Protein AF-A0A7X6FI14-F1 (afdb_monomer_lite)

Radius of gyration: 23.25 Å; chains: 1; bounding box: 45×46×55 Å

Structure (mmCIF, N/CA/C/O backbone):
data_AF-A0A7X6FI14-F1
#
_entry.id   AF-A0A7X6FI14-F1
#
loop_
_atom_site.group_PDB
_atom_site.id
_atom_site.type_symbol
_atom_site.label_atom_id
_atom_site.label_alt_id
_atom_site.label_comp_id
_atom_site.label_asym_id
_atom_site.label_entity_id
_atom_site.label_seq_id
_atom_site.pdbx_PDB_ins_code
_atom_site.Cartn_x
_atom_site.Cartn_y
_atom_site.Cartn_z
_atom_site.occupancy
_atom_site.B_iso_or_equiv
_atom_site.auth_seq_id
_atom_site.auth_comp_id
_atom_site.auth_asym_id
_atom_site.auth_atom_id
_atom_site.pdbx_PDB_model_num
ATOM 1 N N . MET A 1 1 ? 30.573 -8.983 0.167 1.00 62.97 1 MET A N 1
ATOM 2 C CA . MET A 1 1 ? 29.099 -8.916 0.366 1.00 62.97 1 MET A CA 1
ATOM 3 C C . MET A 1 1 ? 28.506 -10.027 1.256 1.00 62.97 1 MET A C 1
ATOM 5 O O . MET A 1 1 ? 27.309 -9.997 1.516 1.00 62.97 1 MET A O 1
ATOM 9 N N . LYS A 1 2 ? 29.301 -10.974 1.785 1.00 72.75 2 LYS A N 1
ATOM 10 C CA . LYS A 1 2 ? 28.810 -12.138 2.560 1.00 72.75 2 LYS A CA 1
ATOM 11 C C . LYS A 1 2 ? 28.049 -11.753 3.848 1.00 72.75 2 LYS A C 1
ATOM 13 O O . LYS A 1 2 ? 27.003 -12.313 4.148 1.00 72.75 2 LYS A O 1
ATOM 18 N N . TRP A 1 3 ? 28.525 -10.721 4.546 1.00 84.12 3 TRP A N 1
ATOM 19 C CA . TRP A 1 3 ? 27.916 -10.193 5.775 1.00 84.12 3 TRP A CA 1
ATOM 20 C C . TRP A 1 3 ? 26.549 -9.528 5.549 1.00 84.12 3 TRP A C 1
ATOM 22 O O . TRP A 1 3 ? 25.623 -9.749 6.323 1.00 84.12 3 TRP A O 1
ATOM 32 N N . GLN A 1 4 ? 26.389 -8.765 4.459 1.00 77.50 4 GLN A N 1
ATOM 33 C CA . GLN A 1 4 ? 25.113 -8.109 4.137 1.00 77.50 4 GLN A CA 1
ATOM 34 C C . GLN A 1 4 ? 24.033 -9.134 3.767 1.00 77.50 4 GLN A C 1
ATOM 36 O O . GLN A 1 4 ? 22.887 -8.984 4.187 1.00 77.50 4 GLN A O 1
ATOM 41 N N . GLY A 1 5 ? 24.407 -10.188 3.028 1.00 75.81 5 GLY A N 1
ATOM 42 C CA . GLY A 1 5 ? 23.515 -11.301 2.694 1.00 75.81 5 GLY A CA 1
ATOM 43 C C . GLY A 1 5 ? 23.089 -12.106 3.924 1.00 75.81 5 GLY A C 1
ATOM 44 O O . GLY A 1 5 ? 21.901 -12.349 4.101 1.00 75.81 5 GLY A O 1
ATOM 45 N N . SER A 1 6 ? 24.030 -12.428 4.823 1.00 79.12 6 SER A N 1
ATOM 46 C CA . SER A 1 6 ? 23.741 -13.137 6.082 1.00 79.12 6 SER A CA 1
ATOM 47 C C . SER A 1 6 ? 22.846 -12.343 7.040 1.00 79.12 6 SER A C 1
ATOM 49 O O . SER A 1 6 ? 22.145 -12.943 7.845 1.00 79.12 6 SER A O 1
ATOM 51 N N . ARG A 1 7 ? 22.881 -11.006 6.975 1.00 77.94 7 ARG A N 1
ATOM 52 C CA . ARG A 1 7 ? 22.076 -10.107 7.820 1.00 77.94 7 ARG A CA 1
ATOM 53 C C . ARG A 1 7 ? 20.796 -9.609 7.144 1.00 77.94 7 ARG A C 1
ATOM 55 O O . ARG A 1 7 ? 20.091 -8.793 7.724 1.00 77.94 7 ARG A O 1
ATOM 62 N N . GLY A 1 8 ? 20.518 -10.028 5.906 1.00 78.19 8 GLY A N 1
ATOM 63 C CA . GLY A 1 8 ? 19.318 -9.613 5.168 1.00 78.19 8 GLY A CA 1
ATOM 64 C C . GLY A 1 8 ? 19.223 -8.107 4.878 1.00 78.19 8 GLY A C 1
ATOM 65 O O . GLY A 1 8 ? 18.145 -7.611 4.554 1.00 78.19 8 GLY A O 1
ATOM 66 N N . TYR A 1 9 ? 20.334 -7.366 4.960 1.00 78.25 9 TYR A N 1
ATOM 67 C CA . TYR A 1 9 ? 20.332 -5.895 4.947 1.00 78.25 9 TYR A CA 1
ATOM 68 C C . TYR A 1 9 ? 19.745 -5.309 3.649 1.00 78.25 9 TYR A C 1
ATOM 70 O O . TYR A 1 9 ? 19.037 -4.305 3.665 1.00 78.25 9 TYR A O 1
ATOM 78 N N . GLY A 1 10 ? 19.938 -6.002 2.522 1.00 80.75 10 GLY A N 1
ATOM 79 C CA . GLY A 1 10 ? 19.405 -5.613 1.211 1.00 80.75 10 GLY A CA 1
ATOM 80 C C . GLY A 1 10 ? 17.882 -5.715 1.058 1.00 80.75 10 GLY A C 1
ATOM 81 O O . GLY A 1 10 ? 17.380 -5.529 -0.046 1.00 80.75 10 GLY A O 1
ATOM 82 N N . LYS A 1 11 ? 17.127 -6.041 2.115 1.00 81.62 11 LYS A N 1
ATOM 83 C CA . LYS A 1 11 ? 15.653 -6.063 2.106 1.00 81.62 11 LYS A CA 1
ATOM 84 C C . LYS A 1 11 ? 15.025 -4.856 2.803 1.00 81.62 11 LYS A C 1
ATOM 86 O O . LYS A 1 11 ? 13.830 -4.641 2.639 1.00 81.62 11 LYS A O 1
ATOM 91 N N . ARG A 1 12 ? 15.814 -4.044 3.517 1.00 85.44 12 ARG A N 1
ATOM 92 C CA . ARG A 1 12 ? 15.329 -2.886 4.287 1.00 85.44 12 ARG A CA 1
ATOM 93 C C . ARG A 1 12 ? 14.664 -1.809 3.421 1.00 85.44 12 ARG A C 1
ATOM 95 O O . ARG A 1 12 ? 13.655 -1.248 3.819 1.00 85.44 12 ARG A O 1
ATOM 102 N N . TRP A 1 13 ? 15.155 -1.622 2.198 1.00 85.81 13 TRP A N 1
ATOM 103 C CA . TRP A 1 13 ? 14.594 -0.656 1.249 1.00 85.81 13 TRP A CA 1
ATOM 104 C C . TRP A 1 13 ? 13.160 -0.982 0.797 1.00 85.81 13 TRP A C 1
ATOM 106 O O . TRP A 1 13 ? 12.450 -0.091 0.334 1.00 85.81 13 TRP A O 1
ATOM 116 N N . LEU A 1 14 ? 12.717 -2.242 0.908 1.00 86.50 14 LEU A N 1
ATOM 117 C CA . LEU A 1 14 ? 11.386 -2.675 0.468 1.00 86.50 14 LEU A CA 1
ATOM 118 C C . LEU A 1 14 ? 10.265 -2.019 1.293 1.00 86.50 14 LEU A C 1
ATOM 120 O O . LEU A 1 14 ? 9.419 -1.358 0.684 1.00 86.50 14 LEU A O 1
ATOM 124 N N . PRO A 1 15 ? 10.237 -2.134 2.639 1.00 88.31 15 PRO A N 1
ATOM 125 C CA . PRO A 1 15 ? 9.244 -1.434 3.451 1.00 88.31 15 PRO A CA 1
ATOM 126 C C . PRO A 1 15 ? 9.375 0.093 3.365 1.00 88.31 15 PRO A C 1
ATOM 128 O O . PRO A 1 15 ? 8.355 0.774 3.326 1.00 88.31 15 PRO A O 1
ATOM 131 N N . GLU A 1 16 ? 10.591 0.643 3.264 1.00 90.94 16 GLU A N 1
ATOM 132 C CA . GLU A 1 16 ? 10.800 2.095 3.113 1.00 90.94 16 GLU A CA 1
ATOM 133 C C . GLU A 1 16 ? 10.168 2.623 1.818 1.00 90.94 16 GLU A C 1
ATOM 135 O O . GLU A 1 16 ? 9.415 3.599 1.826 1.00 90.94 16 GLU A O 1
ATOM 140 N N . THR A 1 17 ? 10.396 1.918 0.708 1.00 89.94 17 THR A N 1
ATOM 141 C CA . THR A 1 17 ? 9.788 2.241 -0.589 1.00 89.94 17 THR A CA 1
ATOM 142 C C . THR A 1 17 ? 8.270 2.067 -0.550 1.00 89.94 17 THR A C 1
ATOM 144 O O . THR A 1 17 ? 7.542 2.889 -1.109 1.00 89.94 17 THR A O 1
ATOM 147 N N . ALA A 1 18 ? 7.769 1.018 0.111 1.00 88.38 18 ALA A N 1
ATOM 148 C CA . ALA A 1 18 ? 6.334 0.783 0.256 1.00 88.38 18 ALA A CA 1
ATOM 149 C C . ALA A 1 18 ? 5.649 1.920 1.032 1.00 88.38 18 ALA A C 1
ATOM 151 O O . ALA A 1 18 ? 4.625 2.433 0.583 1.00 88.38 18 ALA A O 1
ATOM 152 N N . ILE A 1 19 ? 6.251 2.378 2.133 1.00 90.69 19 ILE A N 1
ATOM 153 C CA . ILE A 1 19 ? 5.764 3.515 2.926 1.00 90.69 19 ILE A CA 1
ATOM 154 C C . ILE A 1 19 ? 5.824 4.820 2.126 1.00 90.69 19 ILE A C 1
ATOM 156 O O . ILE A 1 19 ? 4.877 5.606 2.173 1.00 90.69 19 ILE A O 1
ATOM 160 N N . GLY A 1 20 ? 6.895 5.048 1.359 1.00 91.06 20 GLY A N 1
ATOM 161 C CA . GLY A 1 20 ? 7.000 6.210 0.472 1.00 91.06 20 GLY A CA 1
ATOM 162 C C . GLY A 1 20 ? 5.869 6.256 -0.560 1.00 91.06 20 GLY A C 1
ATOM 163 O O . GLY A 1 20 ? 5.211 7.285 -0.720 1.00 91.06 20 GLY A O 1
ATOM 164 N N . ARG A 1 21 ? 5.572 5.118 -1.202 1.00 89.94 21 ARG A N 1
ATOM 165 C CA . ARG A 1 21 ? 4.453 4.989 -2.152 1.00 89.94 21 ARG A CA 1
ATOM 166 C C . ARG A 1 21 ? 3.100 5.179 -1.480 1.00 89.94 21 ARG A C 1
ATOM 168 O O . ARG A 1 21 ? 2.263 5.899 -2.012 1.00 89.94 21 ARG A O 1
ATOM 175 N N . TYR A 1 22 ? 2.903 4.573 -0.312 1.00 90.75 22 TYR A N 1
ATOM 176 C CA . TYR A 1 22 ? 1.676 4.725 0.463 1.00 90.75 22 TYR A CA 1
ATOM 177 C C . TYR A 1 22 ? 1.390 6.204 0.755 1.00 90.75 22 TYR A C 1
ATOM 179 O O . TYR A 1 22 ? 0.319 6.704 0.416 1.00 90.75 22 TYR A O 1
ATOM 187 N N . LYS A 1 23 ? 2.377 6.932 1.293 1.00 89.69 23 LYS A N 1
ATOM 188 C CA . LYS A 1 23 ? 2.249 8.365 1.598 1.00 89.69 23 LYS A CA 1
ATOM 189 C C . LYS A 1 23 ? 2.016 9.221 0.354 1.00 89.69 23 LYS A C 1
ATOM 191 O O . LYS A 1 23 ? 1.263 10.183 0.428 1.00 89.69 23 LYS A O 1
ATOM 196 N N . SER A 1 24 ? 2.635 8.872 -0.774 1.00 90.50 24 SER A N 1
ATOM 197 C CA . SER A 1 24 ? 2.468 9.605 -2.034 1.00 90.50 24 SER A CA 1
ATOM 198 C C . SER A 1 24 ? 1.097 9.404 -2.684 1.00 90.50 24 SER A C 1
ATOM 200 O O . SER A 1 24 ? 0.640 10.306 -3.376 1.00 90.50 24 SER A O 1
ATOM 202 N N . VAL A 1 25 ? 0.477 8.228 -2.528 1.00 86.56 25 VAL A N 1
ATOM 203 C CA . VAL A 1 25 ? -0.769 7.871 -3.232 1.00 86.56 25 VAL A CA 1
ATOM 204 C C . VAL A 1 25 ? -2.003 8.067 -2.352 1.00 86.56 25 VAL A C 1
ATOM 206 O O . VAL A 1 25 ? -3.002 8.604 -2.815 1.00 86.56 25 VAL A O 1
ATOM 209 N N . ILE A 1 26 ? -1.942 7.636 -1.090 1.00 86.31 26 ILE A N 1
ATOM 210 C CA . ILE A 1 26 ? -3.066 7.707 -0.142 1.00 86.31 26 ILE A CA 1
ATOM 211 C C . ILE A 1 26 ? -2.992 8.981 0.708 1.00 86.31 26 ILE A C 1
ATOM 213 O O . ILE A 1 26 ? -4.017 9.568 1.047 1.00 86.31 26 ILE A O 1
ATOM 217 N N . GLY A 1 27 ? -1.777 9.432 1.028 1.00 86.56 27 GLY A N 1
ATOM 218 C CA . GLY A 1 27 ? -1.525 10.622 1.837 1.00 86.56 27 GLY A CA 1
ATOM 219 C C . GLY A 1 27 ? -0.863 10.317 3.183 1.00 86.56 27 GLY A C 1
ATOM 220 O O . GLY A 1 27 ? -0.775 9.177 3.636 1.00 86.56 27 GLY A O 1
ATOM 221 N N . CYS A 1 28 ? -0.373 11.371 3.839 1.00 81.12 28 CYS A N 1
ATOM 222 C CA . CYS A 1 28 ? 0.348 11.275 5.113 1.00 81.12 28 CYS A CA 1
ATOM 223 C C . CYS A 1 28 ? -0.553 11.251 6.357 1.00 81.12 28 CYS A C 1
ATOM 225 O O . CYS A 1 28 ? -0.019 11.203 7.465 1.00 81.12 28 CYS A O 1
ATOM 227 N N . ARG A 1 29 ? -1.882 11.346 6.214 1.00 84.69 29 ARG A N 1
ATOM 228 C CA . ARG A 1 29 ? -2.792 11.552 7.349 1.00 84.69 29 ARG A CA 1
ATOM 229 C C . ARG A 1 29 ? -3.816 10.433 7.457 1.00 84.69 29 ARG A C 1
ATOM 231 O O . ARG A 1 29 ? -4.507 10.150 6.485 1.00 84.69 29 ARG A O 1
ATOM 238 N N . LEU A 1 30 ? -3.916 9.861 8.654 1.00 83.88 30 LEU A N 1
ATOM 239 C CA . LEU A 1 30 ? -4.971 8.923 9.013 1.00 83.88 30 LEU A CA 1
ATOM 240 C C . LEU A 1 30 ? -6.197 9.699 9.488 1.00 83.88 30 LEU A C 1
ATOM 242 O O . LEU A 1 30 ? -6.075 10.747 10.134 1.00 83.88 30 LEU A O 1
ATOM 246 N N . ARG A 1 31 ? -7.376 9.230 9.094 1.00 81.62 31 ARG A N 1
ATOM 247 C CA . A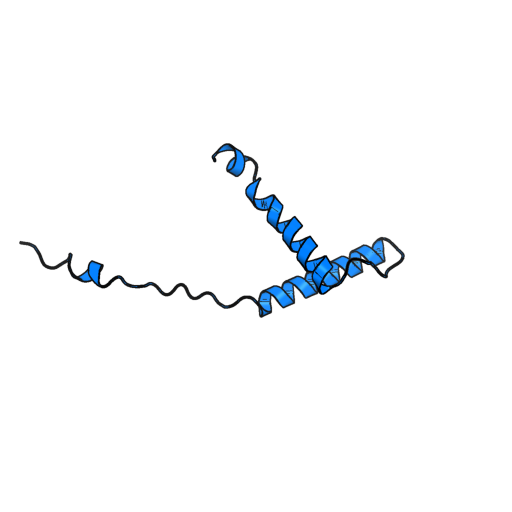RG A 1 31 ? -8.646 9.933 9.314 1.00 81.62 31 ARG A CA 1
ATOM 248 C C . ARG A 1 31 ? -9.419 9.336 10.484 1.00 81.62 31 ARG A C 1
ATOM 250 O O . ARG A 1 31 ? -10.157 10.056 11.158 1.00 81.62 31 ARG A O 1
ATOM 257 N N . ALA A 1 32 ? -9.209 8.051 10.756 1.00 85.44 32 ALA A N 1
ATOM 258 C CA . ALA A 1 32 ? -9.690 7.400 11.963 1.00 85.44 32 ALA A CA 1
ATOM 259 C C . ALA A 1 32 ? -9.012 7.984 13.216 1.00 85.44 32 ALA A C 1
ATOM 261 O O . ALA A 1 32 ? -7.808 8.208 13.245 1.00 85.44 32 ALA A O 1
ATOM 262 N N . ARG A 1 33 ? -9.802 8.230 14.267 1.00 87.31 33 ARG A N 1
ATOM 263 C CA . ARG A 1 33 ? -9.341 8.809 15.547 1.00 87.31 33 ARG A CA 1
ATOM 264 C C . ARG A 1 33 ? -9.034 7.762 16.623 1.00 87.31 33 ARG A C 1
ATOM 266 O O . ARG A 1 33 ? -8.690 8.126 17.743 1.00 87.31 33 ARG A O 1
ATOM 273 N N . SER A 1 34 ? -9.195 6.482 16.302 1.00 90.19 34 SER A N 1
ATOM 274 C CA . SER A 1 34 ? -8.952 5.358 17.207 1.00 90.19 34 SER A CA 1
ATOM 275 C C . SER A 1 34 ? -7.953 4.400 16.575 1.00 90.19 34 SER A C 1
ATOM 277 O O . SER A 1 34 ? -8.096 4.076 15.397 1.00 90.19 34 SER A O 1
ATOM 279 N N . LEU A 1 35 ? -7.034 3.858 17.379 1.00 87.69 35 LEU A N 1
ATOM 280 C CA . LEU A 1 35 ? -5.956 2.972 16.916 1.00 87.69 35 LEU A CA 1
ATOM 281 C C . LEU A 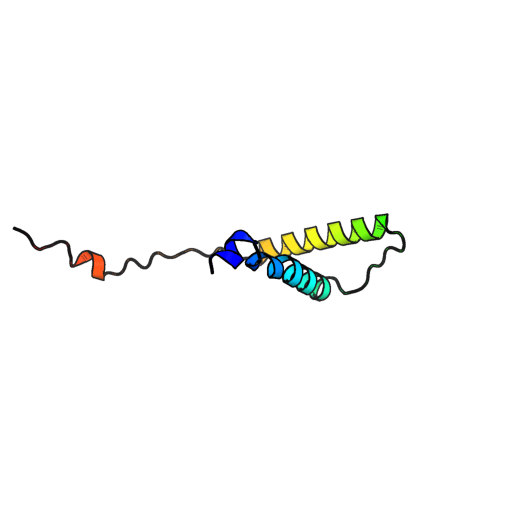1 35 ? -6.454 1.767 16.106 1.00 87.69 35 LEU A C 1
ATOM 283 O O . LEU A 1 35 ? -5.812 1.354 15.143 1.00 87.69 35 LEU A O 1
ATOM 287 N N . THR A 1 36 ? -7.599 1.187 16.470 1.00 90.50 36 THR A N 1
ATOM 288 C CA . THR A 1 36 ? -8.207 0.073 15.722 1.00 90.50 36 THR A CA 1
ATOM 289 C C . THR A 1 36 ? -8.700 0.518 14.341 1.00 90.50 36 THR A C 1
ATOM 291 O O . THR A 1 36 ? -8.537 -0.197 13.351 1.00 90.50 36 THR A O 1
ATOM 294 N N . GLY A 1 37 ? -9.268 1.723 14.258 1.00 89.19 37 GLY A N 1
ATOM 295 C CA . GLY A 1 37 ? -9.693 2.324 12.995 1.00 89.19 37 GLY A CA 1
ATOM 296 C C . GLY A 1 37 ? -8.502 2.702 12.117 1.00 89.19 37 GLY A C 1
ATOM 297 O O . GLY A 1 37 ? -8.526 2.437 10.922 1.00 89.19 37 GLY A O 1
ATOM 298 N N . GLU A 1 38 ? -7.432 3.228 12.714 1.00 89.25 38 GLU A N 1
ATOM 299 C CA . GLU A 1 38 ? -6.177 3.543 12.022 1.00 89.25 38 GLU A CA 1
ATOM 300 C C . GLU A 1 38 ? -5.52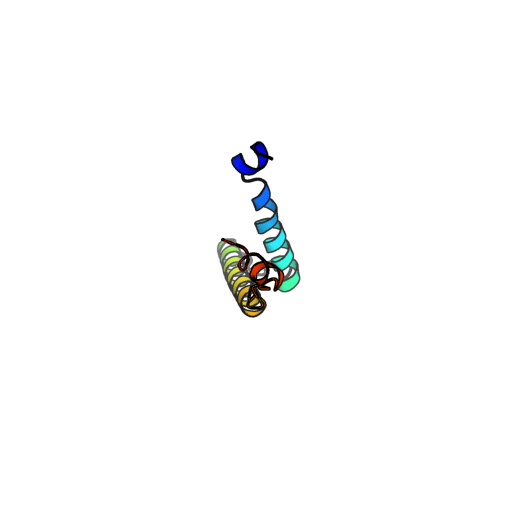7 2.288 11.428 1.00 89.25 38 GLU A C 1
ATOM 302 O O . GLU A 1 38 ? -5.161 2.278 10.255 1.00 89.25 38 GLU A O 1
ATOM 307 N N . GLN A 1 39 ? -5.450 1.194 12.192 1.00 91.50 39 GLN A N 1
ATOM 308 C CA . GLN A 1 39 ? -4.939 -0.089 11.691 1.00 91.50 39 GLN A CA 1
ATOM 309 C C . GLN A 1 39 ? -5.761 -0.617 10.514 1.00 91.50 39 GLN A C 1
ATOM 311 O O . GLN A 1 39 ? -5.200 -1.100 9.530 1.00 91.50 39 GLN A O 1
ATOM 316 N N . THR A 1 40 ? -7.085 -0.496 10.598 1.00 92.06 40 THR A N 1
ATOM 317 C CA . THR A 1 40 ? -7.992 -0.939 9.534 1.00 92.06 40 THR A CA 1
ATOM 318 C C . THR A 1 40 ? -7.832 -0.078 8.280 1.00 92.06 40 THR A C 1
ATOM 320 O O . THR A 1 40 ? -7.732 -0.609 7.175 1.00 92.06 40 THR A O 1
ATOM 323 N N . GLU A 1 41 ? -7.731 1.242 8.440 1.00 90.38 41 GLU A N 1
ATOM 324 C CA . GLU A 1 41 ? -7.498 2.186 7.343 1.00 90.38 41 GLU A CA 1
ATOM 325 C C . GLU A 1 41 ? -6.164 1.904 6.633 1.00 90.38 41 GLU A C 1
ATOM 327 O O . GLU A 1 41 ? -6.124 1.811 5.403 1.00 90.38 41 GLU A O 1
ATOM 332 N N . ILE A 1 42 ? -5.093 1.658 7.397 1.00 90.56 42 ILE A N 1
ATOM 333 C CA . ILE A 1 42 ? -3.783 1.266 6.856 1.00 90.56 42 ILE A CA 1
ATOM 334 C C . ILE A 1 42 ? -3.873 -0.070 6.113 1.00 90.56 42 ILE A C 1
ATOM 336 O O . ILE A 1 42 ? -3.329 -0.195 5.014 1.00 90.56 42 ILE A O 1
ATOM 340 N N . ALA A 1 43 ? -4.554 -1.071 6.677 1.00 91.94 43 ALA A N 1
ATOM 341 C CA . ALA A 1 43 ? -4.695 -2.384 6.051 1.00 91.94 43 ALA A CA 1
ATOM 342 C C . ALA A 1 43 ? -5.414 -2.290 4.696 1.00 91.94 43 ALA A C 1
ATOM 344 O O . ALA A 1 43 ? -4.943 -2.855 3.703 1.00 91.94 43 ALA A O 1
ATOM 345 N N . ILE A 1 44 ? -6.503 -1.518 4.634 1.00 91.50 44 ILE A N 1
ATOM 346 C CA . ILE A 1 44 ? -7.250 -1.262 3.397 1.00 91.50 44 ILE A CA 1
ATOM 347 C C . ILE A 1 44 ? -6.375 -0.506 2.389 1.00 91.50 44 ILE A C 1
ATOM 349 O O . ILE A 1 44 ? -6.286 -0.911 1.228 1.00 91.50 44 ILE A O 1
ATOM 353 N N . GLY A 1 45 ? -5.674 0.547 2.821 1.00 90.62 45 GLY A N 1
ATOM 354 C CA . GLY A 1 45 ? -4.786 1.320 1.950 1.00 90.62 45 GLY A CA 1
ATOM 355 C C . GLY A 1 45 ? -3.625 0.487 1.387 1.00 90.62 45 GLY A C 1
ATOM 356 O O . GLY A 1 45 ? -3.312 0.579 0.199 1.00 90.62 45 GLY A O 1
ATOM 357 N N . CYS A 1 46 ? -3.031 -0.395 2.195 1.00 90.44 46 CYS A N 1
ATOM 358 C CA . CYS A 1 46 ? -2.019 -1.352 1.741 1.00 90.44 46 CYS A CA 1
ATOM 359 C C . CYS A 1 46 ? -2.589 -2.356 0.731 1.00 90.44 46 CYS A C 1
ATOM 361 O O . CYS A 1 46 ? -1.944 -2.638 -0.282 1.00 90.44 46 CYS A O 1
ATOM 363 N N . ALA A 1 47 ? -3.791 -2.888 0.966 1.00 91.62 47 ALA A N 1
ATOM 364 C CA . ALA A 1 47 ? -4.446 -3.797 0.027 1.00 91.62 47 ALA A CA 1
ATOM 365 C C . ALA A 1 47 ? -4.720 -3.118 -1.328 1.00 91.62 47 ALA A C 1
ATOM 367 O O . ALA A 1 47 ? -4.421 -3.695 -2.378 1.00 91.62 47 ALA A O 1
ATOM 368 N N . ALA A 1 48 ? -5.204 -1.874 -1.310 1.00 90.19 48 ALA A N 1
ATOM 369 C CA . ALA A 1 48 ? -5.417 -1.072 -2.512 1.00 90.19 48 ALA A CA 1
ATOM 370 C C . ALA A 1 48 ? -4.100 -0.790 -3.255 1.00 90.19 48 ALA A C 1
ATOM 372 O O . ALA A 1 48 ? -4.020 -0.984 -4.469 1.00 90.19 48 ALA A O 1
ATOM 373 N N . LEU A 1 49 ? -3.037 -0.411 -2.535 1.00 89.88 49 LEU A N 1
ATOM 374 C CA . LEU A 1 49 ? -1.713 -0.190 -3.121 1.00 89.88 49 LEU A CA 1
ATOM 375 C C . LEU A 1 49 ? -1.158 -1.456 -3.780 1.00 89.88 49 LEU A C 1
ATOM 377 O O . LEU A 1 49 ? -0.651 -1.394 -4.900 1.00 89.88 49 LEU A O 1
ATOM 381 N N . ASN A 1 50 ? -1.289 -2.610 -3.128 1.00 90.00 50 ASN A N 1
ATOM 382 C CA . ASN A 1 50 ? -0.859 -3.886 -3.697 1.00 90.00 50 ASN A CA 1
ATOM 383 C C . ASN A 1 50 ? -1.631 -4.230 -4.979 1.00 90.00 50 ASN A C 1
ATOM 385 O O . ASN A 1 50 ? -1.021 -4.681 -5.947 1.00 90.00 50 ASN A O 1
ATOM 389 N N . ARG A 1 51 ? -2.941 -3.956 -5.027 1.00 89.62 51 ARG A N 1
ATOM 390 C CA . ARG A 1 51 ? -3.756 -4.130 -6.242 1.00 89.62 51 ARG A CA 1
ATOM 391 C C . ARG A 1 51 ? -3.336 -3.188 -7.370 1.00 89.62 51 ARG A C 1
ATOM 393 O O . ARG A 1 51 ? -3.228 -3.634 -8.510 1.00 89.62 51 ARG A O 1
ATOM 400 N N . MET A 1 52 ? -3.044 -1.924 -7.065 1.00 88.50 52 MET A N 1
ATOM 401 C CA . MET A 1 52 ? -2.521 -0.975 -8.057 1.00 88.50 52 MET A CA 1
ATOM 402 C C . MET A 1 52 ? -1.169 -1.426 -8.611 1.00 88.50 52 MET A C 1
ATOM 404 O O . MET A 1 52 ? -0.949 -1.357 -9.816 1.00 88.50 52 MET A O 1
ATOM 408 N N . LEU A 1 53 ? -0.274 -1.921 -7.752 1.00 85.06 53 LEU A N 1
ATOM 409 C CA . LEU A 1 53 ? 1.030 -2.433 -8.174 1.00 85.06 53 LEU A CA 1
ATOM 410 C C . LEU A 1 53 ? 0.921 -3.693 -9.030 1.00 85.06 53 LEU A C 1
ATOM 412 O O . LEU A 1 53 ? 1.712 -3.850 -9.956 1.00 85.06 53 LEU A O 1
ATOM 416 N N . ASP A 1 54 ? -0.032 -4.572 -8.733 1.00 87.19 54 ASP A N 1
ATOM 417 C CA . ASP A 1 54 ? -0.317 -5.750 -9.551 1.00 87.19 54 ASP A CA 1
ATOM 418 C C . ASP A 1 54 ? -0.810 -5.348 -10.950 1.00 87.19 54 ASP A C 1
ATOM 420 O O . ASP A 1 54 ? -0.259 -5.801 -11.951 1.00 87.19 54 ASP A O 1
ATOM 424 N N . CYS A 1 55 ? -1.748 -4.398 -11.025 1.00 83.00 55 CYS A N 1
ATOM 425 C CA . CYS A 1 55 ? -2.257 -3.876 -12.296 1.00 83.00 55 CYS A CA 1
ATOM 426 C C . CYS A 1 55 ? -1.186 -3.119 -13.097 1.00 83.00 55 CYS A C 1
ATOM 428 O O . CYS A 1 55 ? -1.119 -3.234 -14.319 1.00 83.00 55 CYS A O 1
ATOM 430 N N . ALA A 1 56 ? -0.343 -2.338 -12.418 1.00 79.31 56 ALA A N 1
ATOM 431 C CA . ALA A 1 56 ? 0.691 -1.524 -13.048 1.00 79.31 56 ALA A CA 1
ATOM 432 C C . ALA A 1 56 ? 1.951 -2.318 -13.417 1.00 79.31 56 ALA A C 1
ATOM 434 O O . ALA A 1 56 ? 2.829 -1.773 -14.086 1.00 79.31 56 ALA A O 1
ATOM 435 N N . ARG A 1 57 ? 2.093 -3.577 -12.979 1.00 78.06 57 ARG A N 1
ATOM 436 C CA . ARG A 1 57 ? 3.271 -4.390 -13.288 1.00 78.06 57 ARG A CA 1
ATOM 437 C C . ARG A 1 57 ? 3.163 -4.908 -14.730 1.00 78.06 57 ARG A C 1
ATOM 439 O O . ARG A 1 57 ? 2.375 -5.820 -14.987 1.00 78.06 57 ARG A O 1
ATOM 446 N N . PRO A 1 58 ? 3.985 -4.419 -15.680 1.00 67.19 58 PRO A N 1
ATOM 447 C CA . PRO A 1 58 ? 4.029 -5.022 -17.003 1.00 67.19 58 PRO A CA 1
ATOM 448 C C . PRO A 1 58 ? 4.514 -6.469 -16.873 1.00 67.19 58 PRO A C 1
ATOM 450 O O . PRO A 1 58 ? 5.476 -6.749 -16.150 1.00 67.19 58 PRO A O 1
ATOM 453 N N . LYS A 1 59 ? 3.866 -7.400 -17.584 1.00 71.44 59 LYS A N 1
ATOM 454 C CA . LYS A 1 59 ? 4.355 -8.780 -17.708 1.00 71.44 59 LYS A CA 1
ATOM 455 C C . LYS A 1 59 ? 5.712 -8.735 -18.414 1.00 71.44 59 LYS A C 1
ATOM 457 O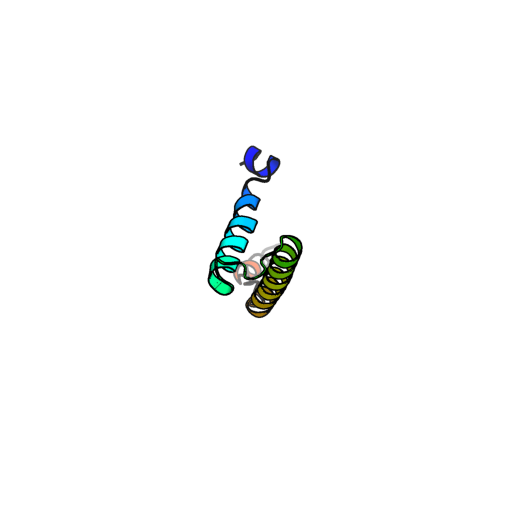 O . LYS A 1 59 ? 5.764 -8.659 -19.641 1.00 71.44 59 LYS A O 1
ATOM 462 N N . SER A 1 60 ? 6.809 -8.735 -17.655 1.00 63.75 60 SER A N 1
ATOM 463 C CA . SER A 1 60 ? 8.150 -8.729 -18.235 1.00 63.75 60 SER A CA 1
ATOM 464 C C . SER A 1 60 ? 8.423 -10.097 -18.856 1.00 63.75 60 SER A C 1
ATOM 466 O O . SER A 1 60 ? 8.806 -11.071 -18.209 1.00 63.75 60 SER A O 1
ATOM 468 N N . VAL A 1 61 ? 8.170 -10.195 -20.157 1.00 73.50 61 VAL A N 1
ATOM 469 C CA . VAL A 1 61 ? 8.563 -11.366 -20.930 1.00 73.50 61 VAL A CA 1
ATOM 470 C C . VAL A 1 61 ? 10.070 -11.295 -21.134 1.00 73.50 61 VAL A C 1
ATOM 472 O O . VAL A 1 61 ? 10.580 -10.439 -21.856 1.00 73.50 61 VAL A O 1
ATOM 475 N N . ARG A 1 62 ? 10.813 -12.196 -20.483 1.00 66.88 62 ARG A N 1
ATOM 476 C CA . ARG A 1 62 ? 12.232 -12.390 -20.788 1.00 66.88 62 ARG A CA 1
ATOM 477 C C . ARG A 1 62 ? 12.318 -13.001 -22.183 1.00 66.88 62 ARG A C 1
ATOM 479 O O . ARG A 1 62 ? 12.270 -14.218 -22.341 1.00 66.88 62 ARG A O 1
ATOM 486 N N . ARG A 1 63 ? 12.402 -12.155 -23.211 1.00 67.94 63 ARG A N 1
ATOM 487 C CA . ARG A 1 63 ? 12.735 -12.599 -24.565 1.00 67.94 63 ARG A CA 1
ATOM 488 C C . ARG A 1 63 ? 14.146 -13.179 -24.486 1.00 67.94 63 ARG A C 1
ATOM 490 O O . ARG A 1 63 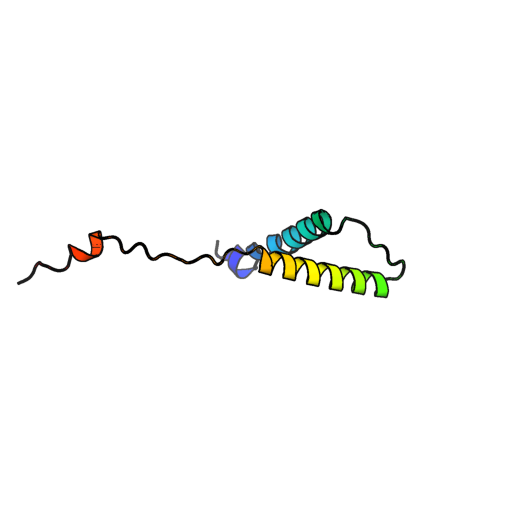? 15.100 -12.451 -24.225 1.00 67.94 63 ARG A O 1
ATOM 497 N N . ARG A 1 64 ? 14.275 -14.502 -24.635 1.00 61.06 64 ARG A N 1
ATOM 498 C CA . ARG A 1 64 ? 15.573 -15.104 -24.940 1.00 61.06 64 ARG A CA 1
ATOM 499 C C . ARG A 1 64 ? 15.987 -14.519 -26.284 1.00 61.06 64 ARG A C 1
ATOM 501 O O . ARG A 1 64 ? 15.380 -14.843 -27.298 1.00 61.06 64 ARG A O 1
ATOM 508 N N . VAL A 1 65 ? 16.969 -13.626 -26.270 1.00 63.88 65 VAL A N 1
ATOM 509 C CA . VAL A 1 65 ? 17.757 -13.368 -27.468 1.00 63.88 65 VAL A CA 1
ATOM 510 C C . VAL A 1 65 ? 18.567 -14.640 -27.648 1.00 63.88 65 VAL A C 1
ATOM 512 O O . VAL A 1 65 ? 19.525 -14.877 -26.914 1.00 63.88 65 VAL A O 1
ATOM 515 N N . ASP A 1 66 ? 18.102 -15.522 -28.528 1.00 57.78 66 ASP A N 1
ATOM 516 C CA . ASP A 1 66 ? 18.974 -16.566 -29.039 1.00 57.78 66 ASP A CA 1
ATOM 517 C C . ASP A 1 66 ? 20.046 -15.837 -29.850 1.00 57.78 66 ASP A C 1
ATOM 519 O O . ASP A 1 66 ? 19.786 -15.300 -30.928 1.00 57.78 66 ASP A O 1
ATOM 523 N N . CYS A 1 67 ? 21.225 -15.669 -29.253 1.00 49.25 67 CYS A N 1
ATOM 524 C CA . CYS A 1 67 ? 22.360 -15.119 -29.967 1.00 49.25 67 CYS A CA 1
ATOM 525 C C . CYS A 1 67 ? 22.669 -16.087 -31.106 1.00 49.25 67 CYS A C 1
ATOM 527 O O . CYS A 1 67 ? 23.154 -17.184 -30.854 1.00 49.25 67 CYS A O 1
ATOM 529 N N . ILE A 1 68 ? 22.458 -15.644 -32.346 1.00 59.06 68 ILE A N 1
ATOM 530 C CA . ILE A 1 68 ? 22.719 -16.379 -33.600 1.00 59.06 68 ILE A CA 1
ATOM 531 C C . ILE A 1 68 ? 24.154 -16.970 -33.630 1.00 59.06 68 ILE A C 1
ATOM 533 O O . ILE A 1 68 ? 24.442 -17.934 -34.335 1.00 59.06 68 ILE A O 1
ATOM 537 N N . ILE A 1 69 ? 25.050 -16.438 -32.792 1.00 56.69 69 ILE A N 1
ATOM 538 C CA . ILE A 1 69 ? 26.432 -16.876 -32.571 1.00 56.69 69 ILE A CA 1
ATOM 539 C C . ILE A 1 69 ? 26.522 -18.310 -31.997 1.00 56.69 69 ILE A C 1
ATOM 541 O O . ILE A 1 69 ? 27.503 -19.006 -32.260 1.00 56.69 69 ILE A O 1
ATOM 545 N N . SER A 1 70 ? 25.509 -18.815 -31.279 1.00 51.84 70 SER A N 1
ATOM 546 C CA . SER A 1 70 ? 25.512 -20.195 -30.755 1.00 51.84 70 SER A CA 1
ATOM 547 C C . SER A 1 70 ? 25.323 -21.258 -31.849 1.00 51.84 70 SER A C 1
ATOM 549 O O . SER A 1 70 ? 25.751 -22.397 -31.666 1.00 51.84 70 SER A O 1
ATOM 551 N N . ARG A 1 71 ? 24.766 -20.902 -33.019 1.00 52.94 71 ARG A N 1
ATOM 552 C CA . ARG A 1 71 ? 24.562 -21.836 -34.143 1.00 52.94 71 ARG A CA 1
ATOM 553 C C . ARG A 1 71 ? 25.814 -22.054 -35.005 1.00 52.94 71 ARG A C 1
ATOM 555 O O . ARG A 1 71 ? 25.870 -23.036 -35.741 1.00 52.94 71 ARG A O 1
ATOM 562 N N . PHE A 1 72 ? 26.842 -21.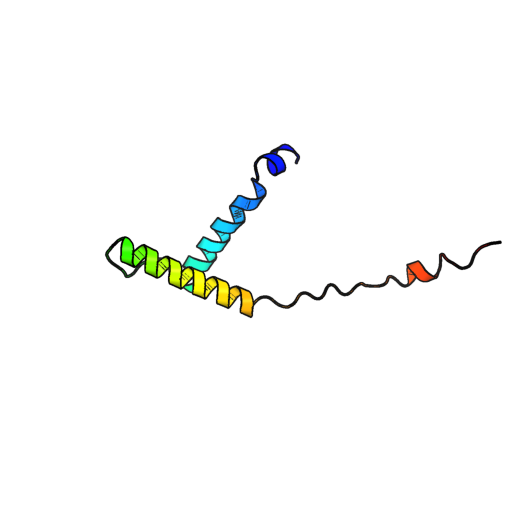208 -34.896 1.00 50.91 72 PHE A N 1
ATOM 563 C CA . PHE A 1 72 ? 28.071 -21.369 -35.689 1.00 50.91 72 PHE A CA 1
ATOM 564 C C . PHE A 1 72 ? 29.077 -22.355 -35.068 1.00 50.91 72 PHE A C 1
ATOM 566 O O . PHE A 1 72 ? 29.922 -22.902 -35.770 1.00 50.91 72 PHE A O 1
ATOM 573 N N . LYS A 1 73 ? 28.963 -22.660 -33.768 1.00 55.16 73 LYS A N 1
ATOM 574 C CA . LYS A 1 73 ? 29.933 -23.493 -33.033 1.00 55.16 73 LYS A CA 1
ATOM 575 C C . LYS A 1 73 ? 29.636 -25.006 -33.055 1.00 55.16 73 LYS A C 1
ATOM 577 O O . LYS A 1 73 ? 30.106 -25.722 -32.180 1.00 55.16 73 LYS A O 1
ATOM 582 N N . GLY A 1 74 ? 28.839 -25.479 -34.020 1.00 51.84 74 GLY A N 1
ATOM 583 C CA . GLY A 1 74 ? 28.391 -26.879 -34.116 1.00 51.84 74 GLY A CA 1
ATOM 584 C C . GLY A 1 74 ? 28.674 -27.591 -35.445 1.00 51.84 74 GLY A C 1
ATOM 585 O O . GLY A 1 74 ? 28.148 -28.677 -35.654 1.00 51.84 74 GLY A O 1
ATOM 586 N N . ARG A 1 75 ? 29.458 -27.005 -36.365 1.00 49.53 75 ARG A N 1
ATOM 587 C CA . ARG A 1 75 ? 29.805 -27.632 -37.662 1.00 49.53 75 ARG A CA 1
ATOM 588 C C . ARG A 1 75 ? 31.313 -27.781 -37.895 1.00 49.53 75 ARG A C 1
ATOM 590 O O . ARG A 1 75 ? 31.797 -27.513 -38.989 1.00 49.53 75 ARG A O 1
ATOM 597 N N . HIS A 1 76 ? 32.058 -28.212 -36.879 1.00 48.22 76 HIS A N 1
ATOM 598 C CA . HIS A 1 76 ? 33.415 -28.710 -37.105 1.00 48.22 76 HIS A CA 1
ATOM 599 C C . HIS A 1 76 ? 33.755 -29.852 -36.144 1.00 48.22 76 HIS A C 1
ATOM 601 O O . HIS A 1 76 ? 34.118 -29.606 -34.997 1.00 48.22 76 HIS A O 1
ATOM 607 N N . SER A 1 77 ? 33.504 -31.078 -36.610 1.00 30.52 77 SER A N 1
ATOM 608 C CA . SER A 1 77 ? 34.385 -32.260 -36.552 1.00 30.52 77 SER A CA 1
ATOM 609 C C . SER A 1 77 ? 33.579 -33.530 -36.863 1.00 30.52 77 SER A C 1
ATOM 611 O O . SER A 1 77 ? 32.367 -33.541 -36.620 1.00 30.52 77 SER A O 1
ATOM 613 N N . PRO A 1 78 ? 34.221 -34.620 -37.315 1.00 51.50 78 PRO A N 1
ATOM 614 C CA . PRO A 1 78 ? 35.649 -34.797 -37.608 1.00 51.50 78 PRO A CA 1
ATOM 615 C C . PRO A 1 78 ? 36.030 -34.525 -39.070 1.00 51.50 78 PRO A C 1
ATOM 617 O O . PRO A 1 78 ? 35.123 -34.484 -39.932 1.00 51.50 78 PRO A O 1
#

pLDDT: mean 78.2, std 14.55, range [30.52, 92.06]

Foldseek 3Di:
DVVCVVVVVVCVVVVVVLVVVLCVPVRDDDPDPDPVSSVVVVVVSSVVVVVVCVVPDPPPDPPPPPPPVVVVPPPDDD

Sequence (78 aa):
MKWQGSRGYGKRWLPETAIGRYKSVIGCRLRARSLTGEQTEIAIGCAALNRMLDCARPKSVRRRVDCIISRFKGRHSP

Secondary structure (DSSP, 8-state):
-HHHHHTTGGGTHHHHHHHHHHHHHT-S----SSHHHHHHHHHHHHHHHHHHHHHH-----------GGGGGGGS---